Protein AF-A0A1T4YEJ8-F1 (afdb_monomer)

Nearest PDB structures (foldseek):
  1no1-assembly3_C  TM=8.858E-01  e=7.962E-02  Bacillus phage SPP1

pLDDT: mean 91.88, std 7.03, range [55.5, 98.19]

Solvent-accessible surface area (backbone atoms only — not comparable to full-atom values): 9879 Å² total; per-residue (Å²): 65,56,67,73,57,46,50,52,53,52,52,52,47,33,71,76,26,91,86,45,82,84,50,73,68,55,52,51,52,52,29,73,68,45,34,91,40,53,59,68,51,53,50,50,13,50,53,53,46,60,76,77,43,96,64,80,78,54,74,64,53,40,39,48,39,33,50,49,64,73,49,51,92,72,64,73,49,55,68,57,42,48,49,43,52,56,51,30,48,74,77,39,44,67,86,34,52,74,65,33,43,74,71,36,56,73,68,47,33,52,48,42,63,74,69,33,59,58,56,64,66,68,45,90,58,55,69,59,53,49,53,53,48,38,56,51,43,51,51,51,49,53,49,54,48,56,59,72,59,50,48,68,70,58,54,52,49,52,52,52,55,54,50,51,52,53,53,54,54,55,64,75,78,109

Radius of gyration: 22.11 Å; Cα contacts (8 Å, |Δi|>4): 131; chains: 1; bounding box: 48×53×59 Å

Mean predicted aligned error: 6.8 Å

Sequence (174 aa):
MVKSEVAKLLAVLAAAYSKFEVNDIKLQLWYEMLSDISYEAAQCAVKKYICERSFPPSIADIREAVADIYDGDNVKDAGAAWGEVVKCIRDYGMYRFDEALLNMSEKTAMVVKQISWSEICLCENLSVIRGQFMKMYEILEKRERGDKLMPQGVREQIKRVAMKRNDDEAKLIG

Organism: NCBI:txid1147123

Structure (mmCIF, N/CA/C/O backbone):
data_AF-A0A1T4YEJ8-F1
#
_entry.id   AF-A0A1T4YEJ8-F1
#
loop_
_atom_site.group_PDB
_atom_site.id
_atom_site.type_symbol
_atom_site.label_atom_id
_atom_site.label_alt_id
_atom_site.label_comp_id
_atom_site.label_asym_id
_atom_site.label_entity_id
_atom_site.label_seq_id
_atom_site.pdbx_PDB_ins_code
_atom_site.Cartn_x
_atom_site.Cartn_y
_atom_site.Cartn_z
_atom_site.occupancy
_atom_site.B_iso_or_equiv
_atom_site.auth_seq_id
_atom_site.auth_comp_id
_atom_site.auth_asym_id
_atom_site.auth_atom_id
_atom_site.pdbx_PDB_model_num
ATOM 1 N N . MET A 1 1 ? -17.840 -3.231 6.710 1.00 93.56 1 MET A N 1
ATOM 2 C CA . MET A 1 1 ? -18.300 -3.945 7.927 1.00 93.56 1 MET A CA 1
ATOM 3 C C . MET A 1 1 ? -19.063 -3.018 8.871 1.00 93.56 1 MET A C 1
ATOM 5 O O . MET A 1 1 ? -18.899 -1.805 8.782 1.00 93.56 1 MET A O 1
ATOM 9 N N . VAL A 1 2 ? -19.892 -3.565 9.767 1.00 96.38 2 VAL A N 1
ATOM 10 C CA . VAL A 1 2 ? -20.701 -2.800 10.742 1.00 96.3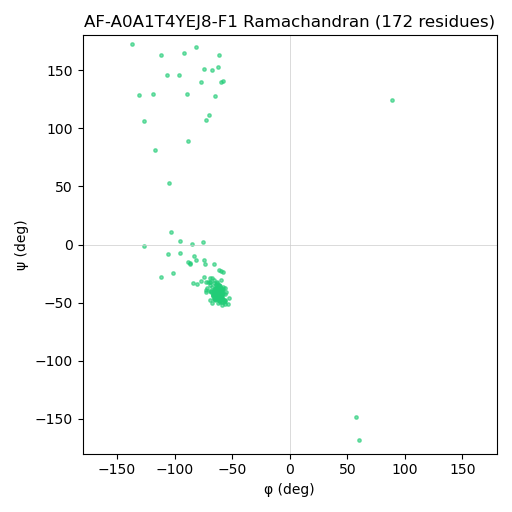8 2 VAL A CA 1
ATOM 11 C C . VAL A 1 2 ? -19.982 -2.595 12.084 1.00 96.38 2 VAL A C 1
ATOM 13 O O . VAL A 1 2 ? -19.017 -3.282 12.413 1.00 96.38 2 VAL A O 1
ATOM 16 N N . LYS A 1 3 ? -20.468 -1.666 12.916 1.00 96.56 3 LYS A N 1
ATOM 17 C CA . LYS A 1 3 ? -19.823 -1.306 14.195 1.00 96.56 3 LYS A CA 1
ATOM 18 C C . LYS A 1 3 ? -19.662 -2.486 15.167 1.00 96.56 3 LYS A C 1
ATOM 20 O O . LYS A 1 3 ? -18.644 -2.581 15.850 1.00 96.56 3 LYS A O 1
ATOM 25 N N . SER A 1 4 ? -20.625 -3.410 15.210 1.00 97.38 4 SER A N 1
ATOM 26 C CA . SER A 1 4 ? -20.542 -4.613 16.056 1.00 97.38 4 SER A CA 1
ATOM 27 C C . SER A 1 4 ? -19.443 -5.583 15.610 1.00 97.38 4 SER A C 1
ATOM 29 O O . SER A 1 4 ? -18.862 -6.278 16.439 1.00 97.38 4 SER A O 1
ATOM 31 N N . GLU A 1 5 ? -19.114 -5.616 14.320 1.00 98.12 5 GLU A N 1
ATOM 32 C CA . GLU A 1 5 ? -18.016 -6.418 13.777 1.00 98.12 5 GLU A CA 1
ATOM 33 C C . GLU A 1 5 ? -16.659 -5.823 14.153 1.00 98.12 5 GLU A C 1
ATOM 35 O O . GLU A 1 5 ? -15.768 -6.549 14.592 1.00 98.12 5 GLU A O 1
ATOM 40 N N . VAL A 1 6 ? -16.529 -4.496 14.102 1.00 97.69 6 VAL A N 1
ATOM 41 C CA . VAL A 1 6 ? -15.322 -3.787 14.557 1.00 97.69 6 VAL A CA 1
ATOM 42 C C . VAL A 1 6 ? -15.085 -3.997 16.051 1.00 97.69 6 VAL A C 1
ATOM 44 O O . VAL A 1 6 ? -13.952 -4.232 16.466 1.00 97.69 6 VAL A O 1
ATOM 47 N N . ALA A 1 7 ? -16.146 -4.003 16.863 1.00 97.75 7 ALA A N 1
ATOM 48 C CA . ALA A 1 7 ? -16.037 -4.319 18.285 1.00 97.75 7 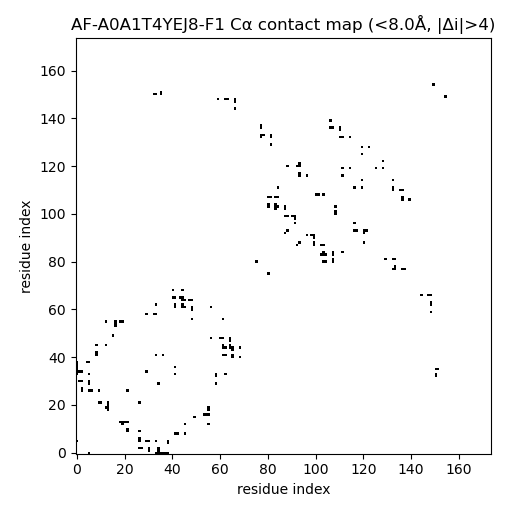ALA A CA 1
ATOM 49 C C . ALA A 1 7 ? -15.456 -5.725 18.524 1.00 97.75 7 ALA A C 1
ATOM 51 O O . ALA A 1 7 ? -14.606 -5.892 19.398 1.00 97.75 7 ALA A O 1
ATOM 52 N N . LYS A 1 8 ? -15.836 -6.723 17.708 1.00 98.12 8 LYS A N 1
ATOM 53 C CA . LYS A 1 8 ? -15.237 -8.069 17.768 1.00 98.12 8 LYS A CA 1
ATOM 54 C C . LYS A 1 8 ? -13.742 -8.037 17.445 1.00 98.12 8 LYS A C 1
ATOM 56 O O . LYS A 1 8 ? -12.971 -8.701 18.128 1.00 98.12 8 LYS A O 1
ATOM 61 N N . LEU A 1 9 ? -13.322 -7.270 16.434 1.00 98.19 9 LEU A N 1
ATOM 62 C CA . LEU A 1 9 ? -11.901 -7.137 16.078 1.00 98.19 9 LEU A CA 1
ATOM 63 C C . LEU A 1 9 ? -11.090 -6.505 17.215 1.00 98.19 9 LEU A C 1
ATOM 65 O O . LEU A 1 9 ? -10.043 -7.026 17.592 1.00 98.19 9 LEU A O 1
ATOM 69 N N . LEU A 1 10 ? -11.599 -5.420 17.804 1.00 97.88 10 LEU A N 1
ATOM 70 C CA . LEU A 1 10 ? -10.949 -4.747 18.929 1.00 97.88 10 LEU A CA 1
ATOM 71 C C . LEU A 1 10 ? -10.869 -5.638 20.172 1.00 97.88 10 LEU A C 1
ATOM 73 O O . LEU A 1 10 ? -9.857 -5.607 20.866 1.00 97.88 10 LEU A O 1
ATOM 77 N N . ALA A 1 11 ? -11.887 -6.464 20.427 1.00 97.62 11 ALA A N 1
ATOM 78 C CA . ALA A 1 11 ? -11.858 -7.439 21.514 1.00 97.62 11 ALA A CA 1
ATOM 79 C C . ALA A 1 11 ? -10.756 -8.495 21.315 1.00 97.62 11 ALA A C 1
ATOM 81 O O . ALA A 1 11 ? -10.046 -8.825 22.262 1.00 97.62 11 ALA A O 1
ATOM 82 N N . VAL A 1 12 ? -10.563 -8.984 20.084 1.00 97.69 12 VAL A N 1
ATOM 83 C CA . VAL A 1 12 ? -9.461 -9.906 19.752 1.00 97.69 12 VAL A CA 1
ATOM 84 C C . VAL A 1 12 ? -8.103 -9.240 19.986 1.00 97.69 12 VAL A C 1
ATOM 86 O O . VAL A 1 12 ? -7.221 -9.849 20.586 1.00 97.69 12 VAL A O 1
ATOM 89 N N . LEU A 1 13 ? -7.937 -7.980 19.573 1.00 97.81 13 LEU A N 1
ATOM 90 C CA . LEU A 1 13 ? -6.700 -7.227 19.798 1.00 97.81 13 LEU A CA 1
ATOM 91 C C . LEU A 1 13 ? -6.428 -6.977 21.287 1.00 97.81 13 LEU A C 1
ATOM 93 O O . LEU A 1 13 ? -5.295 -7.143 21.727 1.00 97.81 13 LEU A O 1
ATOM 97 N N . ALA A 1 14 ? -7.451 -6.640 22.072 1.00 97.06 14 ALA A N 1
ATOM 98 C CA . ALA A 1 14 ? -7.328 -6.471 23.521 1.00 97.06 14 ALA A CA 1
ATOM 99 C C . ALA A 1 14 ? -6.945 -7.781 24.232 1.00 97.06 14 ALA A C 1
ATOM 101 O O . ALA A 1 14 ? -6.192 -7.762 25.202 1.00 97.06 14 ALA A O 1
ATOM 102 N N . ALA A 1 15 ? -7.423 -8.924 23.729 1.00 97.00 15 ALA A N 1
ATOM 103 C CA . ALA A 1 15 ? -7.041 -10.237 24.242 1.00 97.00 15 ALA A CA 1
ATOM 104 C C . ALA A 1 15 ? -5.595 -10.618 23.874 1.00 97.00 15 ALA A C 1
ATOM 106 O O . ALA A 1 15 ? -4.899 -11.228 24.682 1.00 97.00 15 ALA A O 1
ATOM 107 N N . ALA A 1 16 ? -5.135 -10.259 22.671 1.00 97.19 16 ALA A N 1
ATOM 108 C CA . ALA A 1 16 ? -3.779 -10.551 22.205 1.00 97.19 16 ALA A CA 1
ATOM 109 C C . ALA A 1 16 ? -2.717 -9.617 22.813 1.00 97.19 16 ALA A C 1
ATOM 111 O O . ALA A 1 16 ? -1.578 -10.028 23.029 1.00 97.19 16 ALA A O 1
ATOM 112 N N . TYR A 1 17 ? -3.084 -8.368 23.109 1.00 96.81 17 TYR A N 1
ATOM 113 C CA . TYR A 1 17 ? -2.166 -7.335 23.574 1.00 96.81 17 TYR A CA 1
ATOM 114 C C . TYR A 1 17 ? -2.665 -6.702 24.874 1.00 96.81 17 TYR A C 1
ATOM 116 O O . TYR A 1 17 ? -3.546 -5.846 24.866 1.00 96.81 17 TYR A O 1
ATOM 124 N N . SER A 1 18 ? -2.026 -7.038 25.996 1.00 92.50 18 SER A N 1
ATOM 125 C CA . SER A 1 18 ? -2.450 -6.609 27.342 1.00 92.50 18 SER A CA 1
ATOM 126 C C . SER A 1 18 ? -2.537 -5.092 27.554 1.00 92.50 18 SER A C 1
ATOM 128 O O . SER A 1 18 ? -3.266 -4.637 28.428 1.00 92.50 18 SER A O 1
ATOM 130 N N . LYS A 1 19 ? -1.805 -4.299 26.763 1.00 91.81 19 LYS A N 1
ATOM 131 C CA . LYS A 1 19 ? -1.815 -2.824 26.812 1.00 91.81 19 LYS A CA 1
ATOM 132 C C . LYS A 1 19 ? -2.777 -2.184 25.801 1.00 91.81 19 LYS A C 1
ATOM 134 O O . LYS A 1 19 ? -2.795 -0.963 25.659 1.00 91.81 19 LYS A O 1
ATOM 139 N N . PHE A 1 20 ? -3.532 -2.979 25.045 1.00 94.44 20 PHE A N 1
ATOM 140 C CA . PHE A 1 20 ? -4.454 -2.472 24.037 1.00 94.44 20 PHE A CA 1
ATOM 141 C C . PHE A 1 20 ? -5.826 -2.190 24.654 1.00 94.44 20 PHE A C 1
ATOM 143 O O . PHE A 1 20 ? -6.717 -3.033 24.685 1.00 94.44 20 PHE A O 1
ATOM 150 N N . GLU A 1 21 ? -5.992 -0.968 25.151 1.00 93.75 21 GLU A N 1
ATOM 151 C CA . GLU A 1 21 ? -7.246 -0.525 25.764 1.00 93.75 21 GLU A CA 1
ATOM 152 C C . GLU A 1 21 ? -8.306 -0.193 24.711 1.00 93.75 21 GLU A C 1
ATOM 154 O O . GLU A 1 21 ? -8.004 0.437 23.697 1.00 93.75 21 GLU A O 1
ATOM 159 N N . VAL A 1 22 ? -9.563 -0.557 24.957 1.00 94.62 22 VAL A N 1
ATOM 160 C CA . VAL A 1 22 ? -10.686 -0.272 24.054 1.00 94.62 22 VAL A CA 1
ATOM 161 C C . VAL A 1 22 ? -11.701 0.602 24.779 1.00 94.62 22 VAL A C 1
ATOM 163 O O . VAL A 1 22 ? -12.121 0.289 25.887 1.00 94.62 22 VAL A O 1
ATOM 166 N N . ASN A 1 23 ? -12.096 1.701 24.141 1.00 95.50 23 ASN A N 1
ATOM 167 C CA . ASN A 1 23 ? -13.159 2.592 24.598 1.00 95.50 23 ASN A CA 1
ATOM 168 C C . ASN A 1 23 ? -14.047 2.996 23.411 1.00 95.50 23 ASN A C 1
ATOM 170 O O . ASN A 1 23 ? -13.721 2.701 22.256 1.00 95.50 23 ASN A O 1
ATOM 174 N N . ASP A 1 24 ? -15.153 3.688 23.684 1.00 95.88 24 ASP A N 1
ATOM 175 C CA . ASP A 1 24 ? -16.131 4.056 22.653 1.00 95.88 24 ASP A CA 1
ATOM 176 C C . ASP A 1 24 ? -15.548 4.958 21.561 1.00 95.88 24 ASP A C 1
ATOM 178 O O . ASP A 1 24 ? -15.893 4.810 20.388 1.00 95.88 24 ASP A O 1
ATOM 182 N N . ILE A 1 25 ? -14.620 5.850 21.924 1.00 96.56 25 ILE A N 1
ATOM 183 C CA . ILE A 1 25 ? -13.935 6.739 20.978 1.00 96.56 25 ILE A CA 1
ATOM 184 C C . ILE A 1 25 ? -13.055 5.918 20.029 1.00 96.56 25 ILE A C 1
ATOM 186 O O . ILE A 1 25 ? -13.115 6.100 18.815 1.00 96.56 25 ILE A O 1
ATOM 190 N N . LYS A 1 26 ? -12.271 4.972 20.559 1.00 97.00 26 LYS A N 1
ATOM 191 C CA . LYS A 1 26 ? -11.429 4.075 19.762 1.00 97.00 26 LYS A CA 1
ATOM 192 C C . LYS A 1 26 ? -12.283 3.179 18.870 1.00 97.00 26 LYS A C 1
ATOM 194 O O . LYS A 1 26 ? -11.954 3.024 17.700 1.00 97.00 26 LYS A O 1
ATOM 199 N N . LEU A 1 27 ? -13.391 2.642 19.382 1.00 97.62 27 LEU A N 1
ATOM 200 C CA . LEU A 1 27 ? -14.338 1.864 18.583 1.00 97.62 27 LEU A CA 1
ATOM 201 C C . LEU A 1 27 ? -14.904 2.685 17.423 1.00 97.62 27 LEU A C 1
ATOM 203 O O . LEU A 1 27 ? -14.936 2.202 16.293 1.00 97.62 27 LEU A O 1
ATOM 207 N N . GLN A 1 28 ? -15.331 3.918 17.691 1.00 96.88 28 GLN A N 1
ATOM 208 C CA . GLN A 1 28 ? -15.869 4.806 16.667 1.00 96.88 28 GLN A CA 1
ATOM 209 C C . GLN A 1 28 ? -14.817 5.145 15.604 1.00 96.88 28 GLN A C 1
ATOM 211 O O . GLN A 1 28 ? -15.092 4.997 14.417 1.00 96.88 28 GLN A O 1
ATOM 216 N N . LEU A 1 29 ? -13.598 5.496 16.022 1.00 95.94 29 LEU A N 1
ATOM 217 C CA . LEU A 1 29 ? -12.488 5.792 15.116 1.00 95.94 29 LEU A CA 1
ATOM 218 C C . LEU A 1 29 ? -12.137 4.590 14.227 1.00 95.94 29 LEU A C 1
ATOM 220 O O . LEU A 1 29 ? -12.007 4.721 13.014 1.00 95.94 29 LEU A O 1
ATOM 224 N N . TRP A 1 30 ? -11.992 3.403 14.816 1.00 97.25 30 TRP A N 1
ATOM 225 C CA . TRP A 1 30 ? -11.685 2.190 14.056 1.00 97.25 30 TRP A CA 1
ATOM 226 C C . TRP A 1 30 ? -12.815 1.817 13.097 1.00 97.25 30 TRP A C 1
ATOM 228 O O . TRP A 1 30 ? -12.548 1.338 11.998 1.00 97.25 30 TRP A O 1
ATOM 238 N N . TYR A 1 31 ? -14.067 2.067 13.482 1.00 96.50 31 TYR A N 1
ATOM 239 C CA . TYR A 1 31 ? -15.208 1.878 12.597 1.00 96.50 31 TYR A CA 1
ATOM 240 C C . TYR A 1 31 ? -15.167 2.831 11.404 1.00 96.50 31 TYR A C 1
ATOM 242 O O . TYR A 1 31 ? -15.278 2.380 10.267 1.00 96.50 31 TYR A O 1
ATOM 250 N N . GLU A 1 32 ? -14.931 4.120 11.629 1.00 94.19 32 GLU A N 1
ATOM 251 C CA . GLU A 1 32 ? -14.809 5.101 10.546 1.00 94.19 32 GLU A CA 1
ATOM 252 C C . GLU A 1 32 ? -13.696 4.738 9.556 1.00 94.19 32 GLU A C 1
ATOM 254 O O . GLU A 1 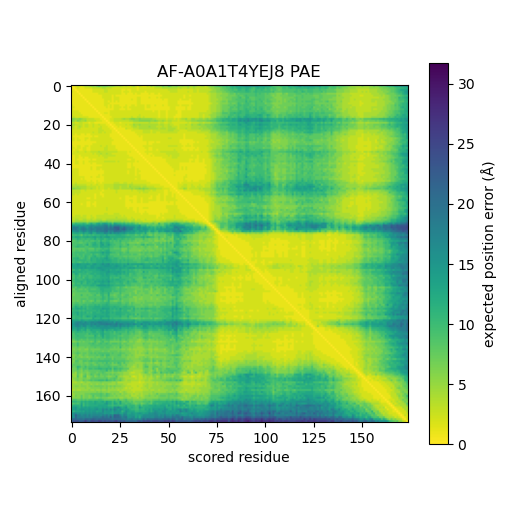32 ? -13.882 4.867 8.348 1.00 94.19 32 GLU A O 1
ATOM 259 N N . MET A 1 33 ? -12.573 4.214 10.052 1.00 95.44 33 MET A N 1
ATOM 260 C CA . MET A 1 33 ? -11.385 3.950 9.237 1.00 95.44 33 MET A CA 1
ATOM 261 C C . MET A 1 33 ? -11.339 2.576 8.555 1.00 95.44 33 MET A C 1
ATOM 263 O O . MET A 1 33 ? -10.491 2.372 7.684 1.00 95.44 33 MET A O 1
ATOM 267 N N . LEU A 1 34 ? -12.186 1.629 8.967 1.00 95.75 34 LEU A N 1
ATOM 268 C CA . LEU A 1 34 ? -12.183 0.255 8.447 1.00 95.75 34 LEU A CA 1
ATOM 269 C C . LEU A 1 34 ? -13.558 -0.207 7.937 1.00 95.75 34 LEU A C 1
ATOM 271 O O . LEU A 1 34 ? -13.693 -1.341 7.478 1.00 95.75 34 LEU A O 1
ATOM 275 N N . SER A 1 35 ? -14.600 0.626 8.030 1.00 93.75 35 SER A N 1
ATOM 276 C CA . SER A 1 35 ? -15.964 0.266 7.603 1.00 93.75 35 SER A CA 1
ATOM 277 C C . SER A 1 35 ? -16.077 -0.072 6.113 1.00 93.75 35 SER A C 1
ATOM 279 O O . SER A 1 35 ? -16.984 -0.818 5.739 1.00 93.75 35 SER A O 1
ATOM 281 N N . ASP A 1 36 ? -15.144 0.395 5.284 1.00 93.50 36 ASP A N 1
ATOM 282 C CA . ASP A 1 36 ? -15.020 0.082 3.858 1.00 93.50 36 ASP A CA 1
ATOM 283 C C . ASP A 1 36 ? -14.471 -1.329 3.577 1.00 93.50 36 ASP A C 1
ATOM 285 O O . ASP A 1 36 ? -14.582 -1.823 2.458 1.00 93.50 36 ASP A O 1
ATOM 289 N N . ILE A 1 37 ? -13.920 -2.006 4.587 1.00 94.62 37 ILE A N 1
ATOM 290 C CA . ILE A 1 37 ? -13.344 -3.349 4.474 1.00 94.62 37 ILE A CA 1
ATOM 291 C C . ILE A 1 37 ? -14.390 -4.399 4.892 1.00 94.62 37 ILE A C 1
ATOM 293 O O . ILE A 1 37 ? -15.235 -4.164 5.770 1.00 94.62 37 ILE A O 1
ATOM 297 N N . SER A 1 38 ? -14.365 -5.572 4.250 1.00 96.06 38 SER A N 1
ATOM 298 C CA . SER A 1 38 ? -15.186 -6.713 4.670 1.00 96.06 38 SER A CA 1
ATOM 299 C C . SER A 1 38 ? -14.719 -7.250 6.024 1.00 96.06 38 SER A C 1
ATOM 301 O O . SER A 1 38 ? -13.542 -7.157 6.384 1.00 96.06 38 SER A O 1
ATOM 303 N N . TYR A 1 39 ? -15.643 -7.815 6.800 1.00 97.44 39 TYR A N 1
ATOM 304 C CA . TYR A 1 39 ? -15.296 -8.344 8.116 1.00 97.44 39 TYR A CA 1
ATOM 305 C C . TYR A 1 39 ? -14.291 -9.496 8.010 1.00 97.44 39 TYR A C 1
ATOM 307 O O . TYR A 1 39 ? -13.359 -9.580 8.807 1.00 97.44 39 TYR A O 1
ATOM 315 N N . GLU A 1 40 ? -14.439 -10.345 6.995 1.00 96.94 40 GLU A N 1
ATOM 316 C CA . GLU A 1 40 ? -13.578 -11.494 6.731 1.00 96.94 40 GLU A CA 1
ATOM 317 C C . GLU A 1 40 ? -12.131 -11.057 6.486 1.00 96.94 40 GLU A C 1
ATOM 319 O O . GLU A 1 40 ? -11.214 -11.564 7.134 1.00 96.94 40 GLU A O 1
ATOM 324 N N . ALA A 1 41 ? -11.922 -10.071 5.608 1.00 95.81 41 ALA A N 1
ATOM 325 C CA . ALA A 1 41 ? -10.588 -9.565 5.298 1.00 95.81 41 ALA A CA 1
ATOM 326 C C . ALA A 1 41 ? -9.945 -8.892 6.518 1.00 95.81 41 ALA A C 1
ATOM 328 O O . ALA A 1 41 ? -8.793 -9.177 6.847 1.00 95.81 41 ALA A O 1
ATOM 329 N N . ALA A 1 42 ? -10.701 -8.056 7.237 1.00 97.44 42 ALA A N 1
ATOM 330 C CA . ALA A 1 42 ? -10.214 -7.393 8.443 1.00 97.44 42 ALA A CA 1
ATOM 331 C C . ALA A 1 42 ? -9.872 -8.398 9.560 1.00 97.44 42 ALA A C 1
ATOM 333 O O . ALA A 1 42 ? -8.864 -8.245 10.250 1.00 97.44 42 ALA A O 1
ATOM 334 N N . GLN A 1 43 ? -10.667 -9.460 9.721 1.00 98.00 43 GLN A N 1
ATOM 335 C CA . GLN A 1 43 ? -10.395 -10.515 10.694 1.00 98.00 43 GLN A CA 1
ATOM 336 C C . GLN A 1 43 ? -9.127 -11.303 10.339 1.00 98.00 43 GLN A C 1
ATOM 338 O O . GLN A 1 43 ? -8.311 -11.569 11.225 1.00 98.00 43 GLN A O 1
ATOM 343 N N . CYS A 1 44 ? -8.938 -11.664 9.068 1.00 97.50 44 CYS A N 1
ATOM 344 C CA . CYS A 1 44 ? -7.710 -12.312 8.608 1.00 97.50 44 CYS A CA 1
ATOM 345 C C . CYS A 1 44 ? -6.486 -11.415 8.825 1.00 97.50 44 CYS A C 1
ATOM 347 O O . CYS A 1 44 ? -5.477 -11.892 9.338 1.00 97.50 44 CYS A O 1
ATOM 349 N N . ALA A 1 45 ? -6.594 -10.119 8.527 1.00 97.12 45 ALA A N 1
ATOM 350 C CA . ALA A 1 45 ? -5.522 -9.150 8.737 1.00 97.12 45 ALA A CA 1
ATOM 351 C C . ALA A 1 45 ? -5.121 -9.022 10.212 1.00 97.12 45 ALA A C 1
ATOM 353 O O . ALA A 1 45 ? -3.936 -9.071 10.533 1.00 97.12 45 ALA A O 1
ATOM 354 N N . VAL A 1 46 ? -6.098 -8.940 11.123 1.00 98.06 46 VAL A N 1
ATOM 355 C CA . VAL A 1 46 ? -5.842 -8.930 12.573 1.00 98.06 46 VAL A CA 1
ATOM 356 C C . VAL A 1 46 ? -5.108 -10.198 13.013 1.00 98.06 46 VAL A C 1
ATOM 358 O O . VAL A 1 46 ? -4.119 -10.109 13.736 1.00 98.06 46 VAL A O 1
ATOM 361 N N . LYS A 1 47 ? -5.552 -11.379 12.562 1.00 97.62 47 LYS A N 1
ATOM 362 C CA . LYS A 1 47 ? -4.901 -12.655 12.905 1.00 97.62 47 LYS A CA 1
ATOM 363 C C . LYS A 1 47 ? -3.476 -12.735 12.357 1.00 97.62 47 LYS A C 1
ATOM 365 O O . LYS A 1 47 ? -2.574 -13.075 13.116 1.00 97.62 47 LYS A O 1
ATOM 370 N N . LYS A 1 48 ? -3.271 -12.378 11.083 1.00 96.44 48 LYS A N 1
ATOM 371 C CA . LYS A 1 48 ? -1.943 -12.300 10.453 1.00 96.44 48 LYS A CA 1
ATOM 372 C C . LYS A 1 48 ? -1.013 -11.410 11.279 1.00 96.44 48 LYS A C 1
ATOM 374 O O . LYS A 1 48 ? 0.063 -11.846 11.670 1.00 96.44 48 LYS A O 1
ATOM 379 N N . TYR A 1 49 ? -1.466 -10.202 11.613 1.00 97.62 49 TYR A N 1
ATOM 380 C CA . TYR A 1 49 ? -0.676 -9.240 12.375 1.00 97.62 49 TYR A CA 1
ATOM 381 C C . TYR A 1 49 ? -0.267 -9.785 13.755 1.00 97.62 49 TYR A C 1
ATOM 383 O O . TYR A 1 49 ? 0.897 -9.678 14.135 1.00 97.62 49 TYR A O 1
ATOM 391 N N . ILE A 1 50 ? -1.192 -10.431 14.477 1.00 97.69 50 ILE A N 1
ATOM 392 C CA . ILE A 1 50 ? -0.909 -11.056 15.781 1.00 97.69 50 ILE A CA 1
ATOM 393 C C . ILE A 1 50 ? 0.176 -12.135 15.676 1.00 97.69 50 ILE A C 1
ATOM 395 O O . ILE A 1 50 ? 1.006 -12.252 16.576 1.00 97.69 50 ILE A O 1
ATOM 399 N N . CYS A 1 51 ? 0.201 -12.910 14.590 1.00 96.44 51 CYS A N 1
ATOM 400 C CA . CYS A 1 51 ? 1.225 -13.934 14.377 1.00 96.44 51 CYS A CA 1
ATOM 401 C C . CYS A 1 51 ? 2.624 -13.353 14.117 1.00 96.44 51 CYS A C 1
ATOM 403 O O . CYS A 1 51 ? 3.617 -14.004 14.430 1.00 96.44 51 CYS A O 1
ATOM 405 N N . GLU A 1 52 ? 2.713 -12.155 13.543 1.00 93.75 52 GLU A N 1
ATOM 406 C CA . GLU A 1 52 ? 3.975 -11.570 13.073 1.00 93.75 52 GLU A CA 1
ATOM 407 C C . GLU A 1 52 ? 4.556 -10.521 14.030 1.00 93.75 52 GLU A C 1
ATOM 409 O O . GLU A 1 52 ? 5.759 -10.245 13.999 1.00 93.75 52 GLU A O 1
ATOM 414 N N . ARG A 1 53 ? 3.717 -9.886 14.8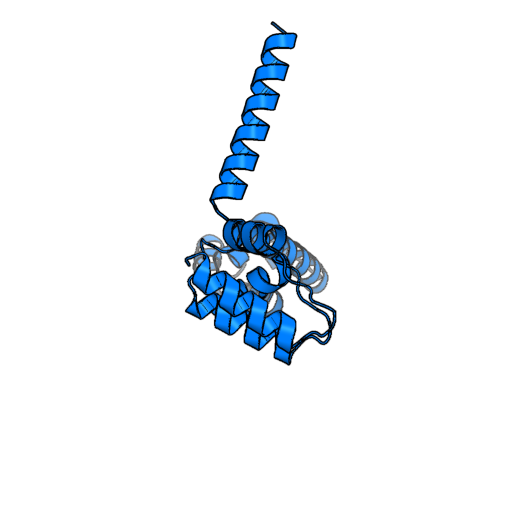58 1.00 94.50 53 ARG A N 1
ATOM 415 C CA . ARG A 1 53 ? 4.079 -8.675 15.604 1.00 94.50 53 ARG A CA 1
ATOM 416 C C . ARG A 1 53 ? 3.719 -8.774 17.082 1.00 94.50 53 ARG A C 1
ATOM 418 O O . ARG A 1 53 ? 2.569 -8.986 17.458 1.00 94.50 53 ARG A O 1
ATOM 425 N N . SER A 1 54 ? 4.699 -8.478 17.932 1.00 93.06 54 SER A N 1
ATOM 426 C CA . SER A 1 54 ? 4.541 -8.477 19.394 1.00 93.06 54 SER A CA 1
ATOM 427 C C . SER A 1 54 ? 3.953 -7.182 19.972 1.00 93.06 54 SER A C 1
ATOM 429 O O . SER A 1 54 ? 3.624 -7.140 21.156 1.00 93.06 54 SER A O 1
ATOM 431 N N . PHE A 1 55 ? 3.832 -6.117 19.171 1.00 95.44 55 PHE A N 1
ATOM 432 C CA . PHE A 1 55 ? 3.318 -4.813 19.607 1.00 95.44 55 PHE A CA 1
ATOM 433 C C . PHE A 1 55 ? 1.908 -4.558 19.065 1.00 95.44 55 PHE A C 1
ATOM 435 O O . PHE A 1 55 ? 1.639 -4.960 17.934 1.00 95.44 55 PHE A O 1
ATOM 442 N N . PRO A 1 56 ? 1.030 -3.860 19.815 1.00 95.62 56 PRO A N 1
ATOM 443 C CA . PRO A 1 56 ? -0.331 -3.601 19.362 1.00 95.62 56 PRO A CA 1
ATOM 444 C C . PRO A 1 56 ? -0.363 -2.817 18.038 1.00 95.62 56 PRO A C 1
ATOM 446 O O . PRO A 1 56 ? 0.424 -1.880 17.885 1.00 95.62 56 PRO A O 1
ATOM 449 N N . PRO A 1 57 ? -1.272 -3.155 17.105 1.00 96.56 57 PRO A N 1
ATOM 450 C CA . PRO A 1 57 ? -1.346 -2.501 15.804 1.00 96.56 57 PRO A CA 1
ATOM 451 C C . PRO A 1 57 ? -1.946 -1.098 15.881 1.00 96.56 57 PRO A C 1
ATOM 453 O O . PRO A 1 57 ? -2.846 -0.809 16.679 1.00 96.56 57 PRO A O 1
ATOM 456 N N . SER A 1 58 ? -1.518 -0.255 14.951 1.00 96.56 58 SER A N 1
ATOM 457 C CA . SER A 1 58 ? -2.267 0.906 14.486 1.00 96.56 58 SER A CA 1
ATOM 458 C C . SER A 1 58 ? -3.319 0.508 13.438 1.00 96.56 58 SER A C 1
ATOM 460 O O . SER A 1 58 ? -3.338 -0.604 12.913 1.00 96.56 58 SER A O 1
ATOM 462 N N . ILE A 1 59 ? -4.199 1.449 13.085 1.00 96.12 59 ILE A N 1
ATOM 463 C CA . ILE A 1 59 ? -5.163 1.267 11.986 1.00 96.12 59 ILE A CA 1
ATOM 464 C C . ILE A 1 59 ? -4.432 1.065 10.648 1.00 96.12 59 ILE A C 1
ATOM 466 O O . ILE A 1 59 ? -4.879 0.271 9.821 1.00 96.12 59 ILE A O 1
ATOM 470 N N . ALA A 1 60 ? -3.307 1.761 10.444 1.00 94.31 60 ALA A N 1
ATOM 471 C CA . ALA A 1 60 ? -2.507 1.645 9.228 1.00 94.31 60 ALA A CA 1
ATOM 472 C C . ALA A 1 60 ? -1.938 0.231 9.069 1.00 94.31 60 ALA A C 1
ATOM 474 O O . ALA A 1 60 ? -2.033 -0.328 7.981 1.00 94.31 60 ALA A O 1
ATOM 475 N N . ASP A 1 61 ? -1.462 -0.372 10.161 1.00 95.69 61 ASP A N 1
ATOM 476 C CA . ASP A 1 61 ? -0.924 -1.736 10.146 1.00 95.69 61 ASP A CA 1
ATOM 477 C C . ASP A 1 61 ? -1.980 -2.769 9.730 1.00 95.69 61 ASP A C 1
ATOM 479 O O . ASP A 1 61 ? -1.712 -3.670 8.938 1.00 95.69 61 ASP A O 1
ATOM 483 N N . ILE A 1 62 ? -3.215 -2.627 10.226 1.00 96.75 62 ILE A N 1
ATOM 484 C CA . ILE A 1 62 ? -4.309 -3.527 9.839 1.00 96.75 62 ILE A CA 1
ATOM 485 C C . ILE A 1 62 ? -4.671 -3.341 8.370 1.00 96.75 62 ILE A C 1
ATOM 487 O O . ILE A 1 62 ? -4.863 -4.325 7.659 1.00 96.75 62 ILE A O 1
ATOM 491 N N . ARG A 1 63 ? -4.739 -2.097 7.888 1.00 94.88 63 ARG A N 1
ATOM 492 C CA . ARG A 1 63 ? -4.993 -1.830 6.469 1.00 94.88 63 ARG A CA 1
ATOM 493 C C . ARG A 1 63 ? -3.881 -2.385 5.584 1.00 94.88 63 ARG A C 1
ATOM 495 O O . ARG A 1 63 ? -4.183 -2.921 4.522 1.00 94.88 63 ARG A O 1
ATOM 502 N N . GLU A 1 64 ? -2.631 -2.289 6.023 1.00 92.44 64 GLU A N 1
ATOM 503 C CA . GLU A 1 64 ? -1.487 -2.871 5.328 1.00 92.44 64 GLU A CA 1
ATOM 504 C C . GLU A 1 64 ? -1.609 -4.392 5.227 1.00 92.44 64 GLU A C 1
ATOM 506 O O . GLU A 1 64 ? -1.532 -4.944 4.131 1.00 92.44 64 GLU A O 1
ATOM 511 N N . ALA A 1 65 ? -1.925 -5.059 6.337 1.00 93.88 65 ALA A N 1
ATOM 512 C CA . ALA A 1 65 ? -2.160 -6.496 6.339 1.00 93.88 65 ALA A CA 1
ATOM 513 C C . ALA A 1 65 ? -3.344 -6.903 5.438 1.00 93.88 65 ALA A C 1
ATOM 515 O O . ALA A 1 65 ? -3.280 -7.945 4.790 1.00 93.88 65 ALA A O 1
ATOM 516 N N . VAL A 1 66 ? -4.402 -6.086 5.346 1.00 93.88 66 VAL A N 1
ATOM 517 C CA . VAL A 1 66 ? -5.508 -6.302 4.391 1.00 93.88 66 VAL A CA 1
ATOM 518 C C . VAL A 1 66 ? -5.027 -6.186 2.944 1.00 93.88 66 VAL A C 1
ATOM 520 O O . VAL A 1 66 ? -5.376 -7.035 2.125 1.00 93.88 66 VAL A O 1
ATOM 523 N N . ALA A 1 67 ? -4.231 -5.165 2.617 1.00 90.12 67 ALA A N 1
ATOM 524 C CA . ALA A 1 67 ? -3.694 -4.997 1.269 1.00 90.12 67 ALA A CA 1
ATOM 525 C C . ALA A 1 67 ? -2.810 -6.182 0.863 1.00 90.12 67 ALA A C 1
ATOM 527 O O . ALA A 1 67 ? -2.978 -6.703 -0.235 1.00 90.12 67 ALA A O 1
ATOM 528 N N . ASP A 1 68 ? -1.958 -6.671 1.767 1.00 88.44 68 ASP A N 1
ATOM 529 C CA . ASP A 1 68 ? -1.153 -7.871 1.520 1.00 88.44 68 ASP A CA 1
ATOM 530 C C . ASP A 1 68 ? -2.011 -9.109 1.248 1.00 88.44 68 ASP A C 1
ATOM 532 O O . ASP A 1 68 ? -1.667 -9.925 0.401 1.00 88.44 68 ASP A O 1
ATOM 536 N N . ILE A 1 69 ? -3.127 -9.271 1.966 1.00 89.56 69 ILE A N 1
ATOM 537 C CA . ILE A 1 69 ? -4.039 -10.404 1.759 1.00 89.56 69 ILE A CA 1
ATOM 538 C C . ILE A 1 69 ? -4.688 -10.336 0.373 1.00 89.56 69 ILE A C 1
ATOM 540 O O . ILE A 1 69 ? -4.838 -11.368 -0.277 1.00 89.56 69 ILE A O 1
ATOM 544 N N . TYR A 1 70 ? -5.082 -9.144 -0.079 1.00 86.94 70 TYR A N 1
ATOM 545 C CA . TYR A 1 70 ? -5.689 -8.968 -1.399 1.00 86.94 70 TYR A CA 1
ATOM 546 C C . TYR A 1 70 ? -4.689 -9.098 -2.540 1.00 86.94 70 TYR A C 1
ATOM 548 O O . TYR A 1 70 ? -5.025 -9.673 -3.575 1.00 86.94 70 TYR A O 1
ATOM 556 N N . ASP A 1 71 ? -3.481 -8.569 -2.363 1.00 82.62 71 ASP A N 1
ATOM 557 C CA . ASP A 1 71 ? -2.448 -8.654 -3.385 1.00 82.62 71 ASP A CA 1
ATOM 558 C C . ASP A 1 71 ? -1.842 -10.082 -3.450 1.00 82.62 71 ASP A C 1
ATOM 560 O O . ASP A 1 71 ? -1.451 -10.541 -4.527 1.00 82.62 71 ASP A O 1
ATOM 564 N N . GLY A 1 72 ? -1.840 -10.827 -2.336 1.00 77.12 72 GLY A N 1
ATOM 565 C CA . GLY A 1 72 ? -1.331 -12.200 -2.244 1.00 77.12 72 GLY A CA 1
ATOM 566 C C . GLY A 1 72 ? 0.141 -12.316 -2.660 1.00 77.12 72 GLY A C 1
ATOM 567 O O . GLY A 1 72 ? 0.910 -11.365 -2.538 1.00 77.12 72 GLY A O 1
ATOM 568 N N . ASP A 1 73 ? 0.524 -13.463 -3.229 1.00 65.50 73 ASP A N 1
ATOM 569 C CA . ASP A 1 73 ? 1.860 -13.666 -3.822 1.00 65.50 73 ASP A CA 1
ATOM 570 C C . ASP A 1 73 ? 2.023 -12.970 -5.191 1.00 65.50 73 ASP A C 1
ATOM 572 O O . ASP A 1 73 ? 3.059 -13.092 -5.845 1.00 65.50 73 ASP A O 1
ATOM 576 N N . ASN A 1 74 ? 1.002 -12.247 -5.666 1.00 62.88 74 ASN A N 1
ATOM 577 C CA . ASN A 1 74 ? 0.999 -11.651 -7.004 1.00 62.88 74 ASN A CA 1
ATOM 578 C C . ASN A 1 74 ? 1.695 -10.281 -7.065 1.00 62.88 74 ASN A C 1
ATOM 580 O O . ASN A 1 74 ? 1.761 -9.680 -8.144 1.00 62.88 74 ASN A O 1
ATOM 584 N N . VAL A 1 75 ? 2.230 -9.771 -5.949 1.00 68.06 75 VAL A N 1
ATOM 585 C CA . VAL A 1 75 ? 3.054 -8.555 -5.961 1.00 68.06 75 VAL A CA 1
ATOM 586 C C . VAL A 1 75 ? 4.404 -8.885 -6.581 1.00 68.06 75 VAL A C 1
ATOM 588 O O . VAL A 1 75 ? 5.257 -9.523 -5.969 1.00 68.06 75 VAL A O 1
ATOM 591 N N . LYS A 1 76 ? 4.621 -8.420 -7.812 1.00 76.31 76 LYS A N 1
ATOM 592 C CA . LYS A 1 76 ? 5.956 -8.433 -8.408 1.00 76.31 76 LYS A CA 1
ATOM 593 C C . LYS A 1 76 ? 6.830 -7.418 -7.692 1.00 76.31 76 LYS A C 1
ATOM 595 O O . LYS A 1 76 ? 6.633 -6.211 -7.861 1.00 76.31 76 LYS A O 1
ATOM 600 N N . ASP A 1 77 ? 7.811 -7.926 -6.954 1.00 86.50 77 ASP A N 1
ATOM 601 C CA . ASP A 1 77 ? 8.887 -7.100 -6.431 1.00 86.50 77 ASP A CA 1
ATOM 602 C C . ASP A 1 77 ? 9.688 -6.448 -7.574 1.00 86.50 77 ASP A C 1
ATOM 604 O O . ASP A 1 77 ? 9.621 -6.840 -8.748 1.00 86.50 77 ASP A O 1
ATOM 608 N N . ALA A 1 78 ? 10.460 -5.419 -7.228 1.00 92.06 78 ALA A N 1
ATOM 609 C CA . ALA A 1 78 ? 11.247 -4.672 -8.200 1.00 92.06 78 ALA A CA 1
ATOM 610 C C . ALA A 1 78 ? 12.261 -5.572 -8.949 1.00 92.06 78 ALA A C 1
ATOM 612 O O . ALA A 1 78 ? 12.550 -5.355 -10.129 1.00 92.06 78 ALA A O 1
ATOM 613 N N . GLY A 1 79 ? 12.758 -6.628 -8.295 1.00 92.31 79 GLY A N 1
ATOM 614 C CA . GLY A 1 79 ? 13.641 -7.639 -8.874 1.00 92.31 79 GLY A CA 1
ATOM 615 C C . GLY A 1 79 ? 12.985 -8.419 -10.011 1.00 92.31 79 GLY A C 1
ATOM 616 O O . GLY A 1 79 ? 13.553 -8.514 -11.102 1.00 92.31 79 GLY A O 1
ATOM 617 N N . ALA A 1 80 ? 11.783 -8.936 -9.774 1.00 92.06 80 ALA A N 1
ATOM 618 C CA . ALA A 1 80 ? 10.970 -9.631 -10.761 1.00 92.06 80 ALA A CA 1
ATOM 619 C C . ALA A 1 80 ? 10.592 -8.702 -11.923 1.00 92.06 80 ALA A C 1
ATOM 621 O O . ALA A 1 80 ? 10.712 -9.098 -13.084 1.00 92.06 80 ALA A O 1
ATOM 622 N N . ALA A 1 81 ? 10.222 -7.451 -11.628 1.00 95.38 81 ALA A N 1
ATOM 623 C CA . ALA A 1 81 ? 9.927 -6.435 -12.637 1.00 95.38 81 ALA A CA 1
ATOM 624 C C . ALA A 1 81 ? 11.142 -6.142 -13.535 1.00 95.38 81 ALA A C 1
ATOM 626 O O . ALA A 1 81 ? 11.024 -6.104 -14.758 1.00 95.38 81 ALA A O 1
ATOM 627 N N . TRP A 1 82 ? 12.342 -6.032 -12.961 1.00 96.56 82 TRP A N 1
ATOM 628 C CA . TRP A 1 82 ? 13.576 -5.904 -13.741 1.00 96.56 82 TRP A CA 1
ATOM 629 C C . TRP A 1 82 ? 13.858 -7.133 -14.615 1.00 96.56 82 TRP A C 1
ATOM 631 O O . TRP A 1 82 ? 14.378 -7.004 -15.722 1.00 96.56 82 TRP A O 1
ATOM 641 N N . GLY A 1 83 ? 13.482 -8.328 -14.156 1.00 95.25 83 GLY A N 1
ATOM 642 C CA . GLY A 1 83 ? 13.531 -9.544 -14.968 1.00 95.25 83 GLY A CA 1
ATOM 643 C C . GLY A 1 83 ? 12.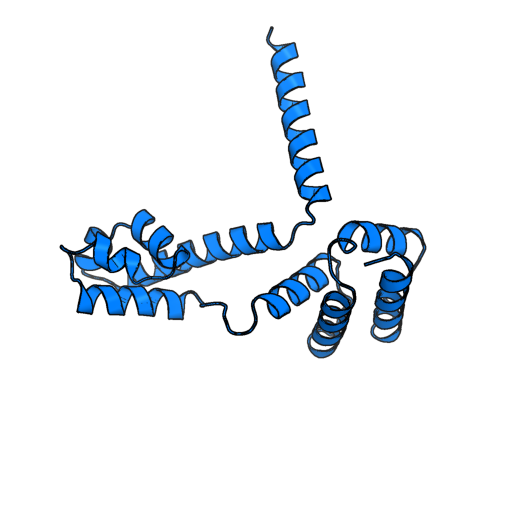729 -9.425 -16.270 1.00 95.25 83 GLY A C 1
ATOM 644 O O . GLY A 1 83 ? 13.195 -9.884 -17.314 1.00 95.25 83 GLY A O 1
ATOM 645 N N . GLU A 1 84 ? 11.572 -8.754 -16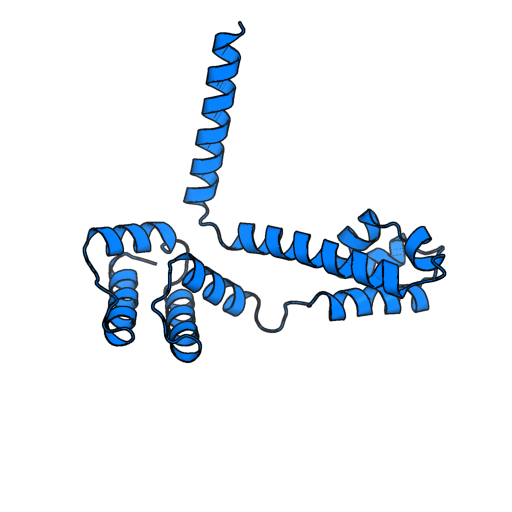.246 1.00 96.19 84 GLU A N 1
ATOM 646 C CA . GLU A 1 84 ? 10.785 -8.456 -17.455 1.00 96.19 84 GLU A CA 1
ATOM 647 C C . GLU A 1 84 ? 11.540 -7.528 -18.405 1.00 96.19 84 GLU A C 1
ATOM 649 O O . GLU A 1 84 ? 11.563 -7.776 -19.611 1.00 96.19 84 GLU A O 1
ATOM 654 N N . VAL A 1 85 ? 12.198 -6.496 -17.863 1.00 96.75 85 VAL A N 1
ATOM 655 C CA . VAL A 1 85 ? 13.026 -5.559 -18.637 1.00 96.75 85 VAL A CA 1
ATOM 656 C C . VAL A 1 85 ? 14.132 -6.320 -19.359 1.00 96.75 85 VAL A C 1
ATOM 658 O O . VAL A 1 85 ? 14.236 -6.238 -20.581 1.00 96.75 85 VAL A O 1
ATOM 661 N N . VAL A 1 86 ? 14.903 -7.135 -18.634 1.00 96.25 86 VAL A N 1
ATOM 662 C CA . VAL A 1 86 ? 15.994 -7.946 -19.203 1.00 96.25 86 VAL A CA 1
ATOM 663 C C . VAL A 1 86 ? 15.480 -8.910 -20.270 1.00 96.25 86 VAL A C 1
ATOM 665 O O . VAL A 1 86 ? 16.082 -9.025 -21.340 1.00 96.25 86 VAL A O 1
ATOM 668 N N . LYS A 1 87 ? 14.351 -9.583 -20.012 1.00 96.38 87 LYS A N 1
ATOM 669 C CA . LYS A 1 87 ? 13.710 -10.461 -20.995 1.00 96.38 87 LYS A CA 1
ATOM 670 C C . LYS A 1 87 ? 13.357 -9.687 -22.265 1.00 96.38 87 LYS A C 1
ATOM 672 O O . LYS A 1 87 ? 13.675 -10.139 -23.360 1.00 96.38 87 LYS A O 1
ATOM 677 N N . CYS A 1 88 ? 12.757 -8.508 -22.130 1.00 97.06 88 CYS A N 1
ATOM 678 C CA . CYS A 1 88 ? 12.367 -7.717 -23.286 1.00 97.06 88 CYS A CA 1
ATOM 679 C C . CYS A 1 88 ? 13.568 -7.150 -24.051 1.00 97.06 88 CYS A C 1
ATOM 681 O O . CYS A 1 88 ? 13.504 -7.068 -25.271 1.00 97.06 88 CYS A O 1
ATOM 683 N N . ILE A 1 89 ? 14.680 -6.815 -23.385 1.00 95.25 89 ILE A N 1
ATOM 684 C CA . ILE A 1 89 ? 15.907 -6.384 -24.077 1.00 95.25 89 ILE A CA 1
ATOM 685 C C . ILE A 1 89 ? 16.377 -7.503 -25.009 1.00 95.25 89 ILE A C 1
ATOM 687 O O . ILE A 1 89 ? 16.685 -7.249 -26.172 1.00 95.25 89 ILE A O 1
ATOM 691 N N . ARG A 1 90 ? 16.384 -8.748 -24.519 1.00 94.94 90 ARG A N 1
ATOM 692 C CA . ARG A 1 90 ? 16.783 -9.923 -25.302 1.00 94.94 90 ARG A CA 1
ATOM 693 C C . ARG A 1 90 ? 15.829 -10.202 -26.464 1.00 94.94 90 ARG A C 1
ATOM 695 O O . ARG A 1 90 ? 16.285 -10.520 -27.557 1.00 94.94 90 ARG A O 1
ATOM 702 N N . ASP A 1 91 ? 14.526 -10.115 -26.218 1.00 96.00 91 ASP A N 1
ATOM 703 C CA . ASP A 1 91 ? 13.514 -10.562 -27.176 1.00 96.00 91 ASP A CA 1
ATOM 704 C C . ASP A 1 91 ? 13.203 -9.475 -28.235 1.00 96.00 91 ASP A C 1
ATOM 706 O O . ASP A 1 91 ? 12.939 -9.797 -29.399 1.00 96.00 91 ASP A O 1
ATOM 710 N N . TYR A 1 92 ? 13.262 -8.191 -27.857 1.00 95.81 92 TYR A N 1
ATOM 711 C CA . TYR A 1 92 ? 12.841 -7.038 -28.672 1.00 95.81 92 TYR A CA 1
ATOM 712 C C . TYR A 1 92 ? 13.988 -6.135 -29.133 1.00 95.81 92 TYR A C 1
ATOM 714 O O . TYR A 1 92 ? 13.903 -5.531 -30.205 1.00 95.81 92 TYR A O 1
ATOM 722 N N . GLY A 1 93 ? 15.082 -6.073 -28.373 1.00 92.25 93 GLY A N 1
ATOM 723 C CA . GLY A 1 93 ? 16.185 -5.157 -28.644 1.00 92.25 93 GLY A CA 1
ATOM 724 C C . GLY A 1 93 ? 15.762 -3.683 -28.625 1.00 92.25 93 GLY A C 1
ATOM 725 O O . GLY A 1 93 ? 14.664 -3.315 -28.205 1.00 92.25 93 GLY A O 1
ATOM 726 N N . MET A 1 94 ? 16.652 -2.813 -29.101 1.00 92.06 94 MET A N 1
ATOM 727 C CA . MET A 1 94 ? 16.475 -1.360 -28.998 1.00 92.06 94 MET A CA 1
ATOM 728 C C . MET A 1 94 ? 15.342 -0.810 -29.883 1.00 92.06 94 MET A C 1
ATOM 730 O O . MET A 1 94 ? 14.641 0.113 -29.477 1.00 92.06 94 MET A O 1
ATOM 734 N N . TYR A 1 95 ? 15.126 -1.388 -31.067 1.00 92.06 95 TYR A N 1
ATOM 735 C CA . TYR A 1 95 ? 14.241 -0.802 -32.081 1.00 92.06 95 TYR A CA 1
ATOM 736 C C . TYR A 1 95 ? 12.759 -1.174 -31.938 1.00 92.06 95 TYR A C 1
ATOM 738 O O . TYR A 1 95 ? 11.918 -0.515 -32.541 1.00 92.06 95 TYR A O 1
ATOM 746 N N . ARG A 1 96 ? 12.415 -2.205 -31.153 1.00 93.31 96 ARG A N 1
ATOM 747 C CA . ARG A 1 96 ? 11.024 -2.673 -30.986 1.00 93.31 96 ARG A CA 1
ATOM 748 C C . ARG A 1 96 ? 10.441 -2.260 -29.631 1.00 93.31 96 ARG A C 1
ATOM 750 O O . ARG A 1 96 ? 9.956 -3.089 -28.865 1.00 93.31 96 ARG A O 1
ATOM 757 N N . PHE A 1 97 ? 10.524 -0.965 -29.326 1.00 92.88 97 PHE A N 1
ATOM 758 C CA . PHE A 1 97 ? 10.105 -0.394 -28.040 1.00 92.88 97 PHE A CA 1
ATOM 759 C C . PHE A 1 97 ? 8.631 -0.651 -27.707 1.00 92.88 97 PHE A C 1
ATOM 761 O O . PHE A 1 97 ? 8.326 -1.117 -26.611 1.00 92.88 97 PHE A O 1
ATOM 768 N N . ASP A 1 98 ? 7.721 -0.382 -28.644 1.00 94.56 98 ASP A N 1
ATOM 769 C CA . ASP A 1 98 ? 6.282 -0.518 -28.388 1.00 94.56 98 ASP A CA 1
ATOM 770 C C . ASP A 1 98 ? 5.901 -1.970 -28.072 1.00 94.56 98 ASP A C 1
ATOM 772 O O . ASP A 1 98 ? 5.154 -2.236 -27.130 1.00 94.56 98 ASP A O 1
ATOM 776 N N . GLU A 1 99 ? 6.487 -2.926 -28.798 1.00 95.81 99 GLU A N 1
ATOM 777 C CA . GLU A 1 99 ? 6.306 -4.353 -28.531 1.00 95.81 99 GLU A CA 1
ATOM 778 C C . GLU A 1 99 ? 6.880 -4.759 -27.165 1.00 95.81 99 GLU A C 1
ATOM 780 O O . GLU A 1 99 ? 6.241 -5.518 -26.433 1.00 95.81 99 GLU A O 1
ATOM 785 N N . ALA A 1 100 ? 8.056 -4.235 -26.796 1.00 95.31 100 ALA A N 1
ATOM 786 C CA . ALA A 1 100 ? 8.670 -4.497 -25.497 1.00 95.31 100 ALA A CA 1
ATOM 787 C C . ALA A 1 100 ? 7.758 -4.045 -24.348 1.00 95.31 100 ALA A C 1
ATOM 789 O O . ALA A 1 100 ? 7.526 -4.806 -23.412 1.00 95.31 100 ALA A O 1
ATOM 790 N N . LEU A 1 101 ? 7.186 -2.841 -24.437 1.00 94.19 101 LEU A N 1
ATOM 791 C CA . LEU A 1 101 ? 6.303 -2.304 -23.400 1.00 94.19 101 LEU A CA 1
ATOM 792 C C . LEU A 1 101 ? 5.008 -3.100 -23.234 1.00 94.19 101 LEU A C 1
ATOM 794 O O . LEU A 1 101 ? 4.555 -3.282 -22.107 1.00 94.19 101 LEU A O 1
ATOM 798 N N . LEU A 1 102 ? 4.423 -3.587 -24.332 1.00 95.44 102 LEU A N 1
ATOM 799 C CA . LEU A 1 102 ? 3.211 -4.416 -24.292 1.00 95.44 102 LEU A CA 1
ATOM 800 C C . LEU A 1 102 ? 3.439 -5.778 -23.619 1.00 95.44 102 LEU A C 1
ATOM 802 O O . LEU A 1 102 ? 2.479 -6.437 -23.228 1.00 95.44 102 LEU A O 1
ATOM 806 N N . ASN A 1 10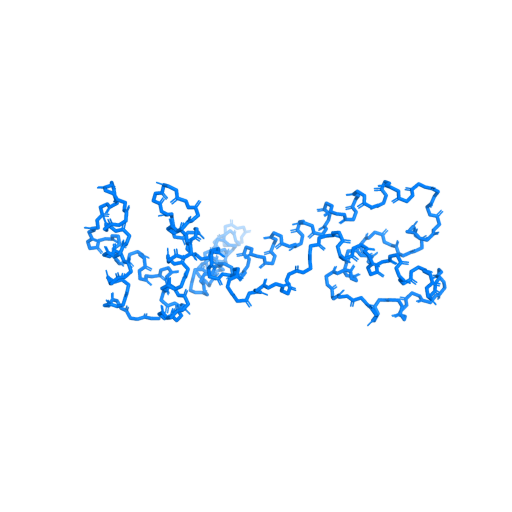3 ? 4.698 -6.199 -23.478 1.00 95.31 103 ASN A N 1
ATOM 807 C CA . ASN A 1 103 ? 5.090 -7.476 -22.883 1.00 95.31 103 ASN A CA 1
ATOM 808 C C . ASN A 1 103 ? 5.625 -7.351 -21.446 1.00 95.31 103 ASN A C 1
ATOM 810 O O . ASN A 1 103 ? 6.159 -8.319 -20.897 1.00 95.31 103 ASN A O 1
ATOM 814 N N . MET A 1 104 ? 5.467 -6.181 -20.827 1.00 94.38 104 MET A N 1
ATOM 815 C CA . MET A 1 104 ? 5.799 -5.923 -19.42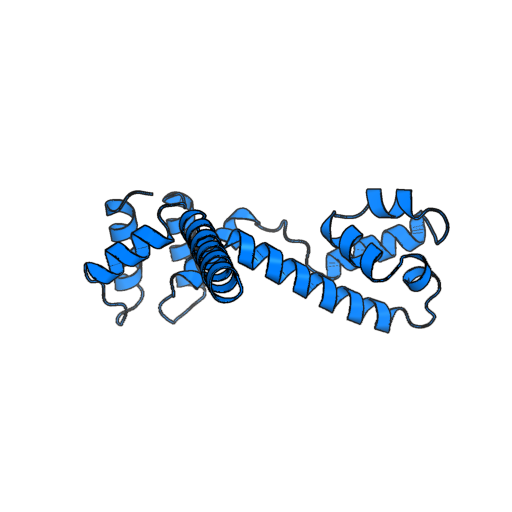7 1.00 94.38 104 MET A CA 1
ATOM 816 C C . MET A 1 104 ? 4.534 -5.672 -18.606 1.00 94.38 104 MET A C 1
ATOM 818 O O . MET A 1 104 ? 3.473 -5.362 -19.147 1.00 94.38 104 ME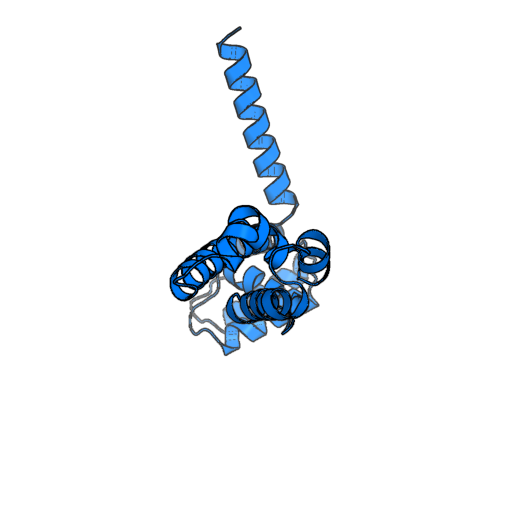T A O 1
ATOM 822 N N . SER A 1 105 ? 4.642 -5.758 -17.278 1.00 93.19 105 SER A N 1
ATOM 823 C CA . SER A 1 105 ? 3.586 -5.228 -16.415 1.00 93.19 105 SER A CA 1
ATOM 824 C C . SER A 1 105 ? 3.431 -3.714 -16.613 1.00 93.19 105 SER A C 1
ATOM 826 O O . SER A 1 105 ? 4.399 -3.023 -16.941 1.00 93.19 105 SER A O 1
ATOM 828 N N . GLU A 1 106 ? 2.230 -3.180 -16.375 1.00 92.38 106 GLU A N 1
ATOM 829 C CA . GLU A 1 106 ? 1.945 -1.745 -16.533 1.00 92.38 106 GLU A CA 1
ATOM 830 C C . GLU A 1 106 ? 2.948 -0.874 -15.761 1.00 92.38 106 GLU A C 1
ATOM 832 O O . GLU A 1 106 ? 3.536 0.052 -16.321 1.00 92.38 106 GLU A O 1
ATOM 837 N N . LYS A 1 107 ? 3.233 -1.234 -14.504 1.00 92.75 107 LYS A N 1
ATOM 838 C CA . LYS A 1 107 ? 4.182 -0.512 -13.648 1.00 92.75 107 LYS A CA 1
ATOM 839 C C . LYS A 1 107 ? 5.616 -0.596 -14.166 1.00 92.75 107 LYS A C 1
ATOM 841 O O . LYS A 1 107 ? 6.304 0.422 -14.220 1.00 92.75 107 LYS A O 1
ATOM 846 N N . THR A 1 108 ? 6.060 -1.779 -14.602 1.00 96.00 108 THR A N 1
ATOM 847 C CA . THR A 1 108 ? 7.373 -1.951 -15.246 1.00 96.00 108 THR A CA 1
ATOM 848 C C . THR A 1 108 ? 7.486 -1.038 -16.470 1.00 96.00 108 THR A C 1
ATOM 850 O O . THR A 1 108 ? 8.447 -0.278 -16.585 1.00 96.00 108 THR A O 1
ATOM 853 N N . ALA A 1 109 ? 6.480 -1.056 -17.351 1.00 96.00 109 ALA A N 1
ATOM 854 C CA . ALA A 1 109 ? 6.438 -0.239 -18.559 1.00 96.00 109 ALA A CA 1
ATOM 855 C C . ALA A 1 109 ? 6.451 1.267 -18.243 1.00 96.00 109 ALA A C 1
ATOM 857 O O . ALA A 1 109 ? 7.120 2.034 -18.936 1.00 96.00 109 ALA A O 1
ATOM 858 N N . MET A 1 110 ? 5.761 1.704 -17.184 1.00 95.38 110 MET A N 1
ATOM 859 C CA . MET A 1 110 ? 5.798 3.094 -16.716 1.00 95.38 110 MET A CA 1
ATOM 860 C C . MET A 1 110 ? 7.207 3.525 -16.298 1.00 95.38 110 MET A C 1
ATOM 862 O O . MET A 1 110 ? 7.661 4.584 -16.730 1.00 95.38 110 MET A O 1
ATOM 866 N N . VAL A 1 111 ? 7.918 2.717 -15.503 1.00 96.75 111 VAL A N 1
ATOM 867 C CA . VAL A 1 111 ? 9.291 3.044 -15.075 1.00 96.75 111 VAL A CA 1
ATOM 868 C C . VAL A 1 111 ? 10.251 3.034 -16.265 1.00 96.75 111 VAL A C 1
ATOM 870 O O . VAL A 1 111 ? 11.039 3.964 -16.421 1.00 96.75 111 VAL A O 1
ATOM 873 N N . VAL A 1 112 ? 10.150 2.038 -17.154 1.00 96.62 112 VAL A N 1
ATOM 874 C CA . VAL A 1 112 ? 10.957 1.968 -18.385 1.00 96.62 112 VAL A CA 1
ATOM 875 C C . VAL A 1 112 ? 10.756 3.210 -19.256 1.00 96.62 112 VAL A C 1
ATOM 877 O O . VAL A 1 112 ? 11.731 3.765 -19.753 1.00 96.62 112 VAL A O 1
ATOM 880 N N . LYS A 1 113 ? 9.515 3.692 -19.405 1.00 95.56 113 LYS A N 1
ATOM 881 C CA . LYS A 1 113 ? 9.217 4.943 -20.123 1.00 95.56 113 LYS A CA 1
ATOM 882 C C . LYS A 1 113 ? 9.859 6.166 -19.469 1.00 95.56 113 LYS A C 1
ATOM 884 O O . LYS A 1 113 ? 10.310 7.048 -20.187 1.00 95.56 113 LYS A O 1
ATOM 889 N N . GLN A 1 114 ? 9.889 6.229 -18.137 1.00 94.88 114 GLN A N 1
ATOM 890 C CA . GLN A 1 114 ? 10.490 7.352 -17.410 1.00 94.88 114 GLN A CA 1
ATOM 891 C C . GLN A 1 114 ? 12.020 7.372 -17.502 1.00 94.88 114 GLN A C 1
ATOM 893 O O . GLN A 1 114 ? 12.595 8.455 -17.493 1.00 94.88 114 GLN A O 1
ATOM 898 N N . ILE A 1 115 ? 12.665 6.204 -17.591 1.00 94.62 115 ILE A N 1
ATOM 899 C CA . ILE A 1 115 ? 14.118 6.102 -17.797 1.00 94.62 115 ILE A CA 1
ATOM 900 C C . ILE A 1 115 ? 14.488 6.292 -19.273 1.00 94.62 115 ILE A C 1
ATOM 902 O O . ILE A 1 115 ? 15.510 6.892 -19.548 1.00 94.62 115 ILE A O 1
ATOM 906 N N . SER A 1 116 ? 13.647 5.840 -20.206 1.00 94.12 116 SER A N 1
ATOM 907 C CA . SER A 1 116 ? 13.915 5.661 -21.643 1.00 94.12 116 SER A CA 1
ATOM 908 C C . SER A 1 116 ? 14.489 4.289 -22.004 1.00 94.12 116 SER A C 1
ATOM 910 O O . SER A 1 116 ? 15.542 3.858 -21.535 1.00 94.12 116 SER A O 1
ATOM 912 N N . TRP A 1 117 ? 13.807 3.603 -22.925 1.00 94.94 117 TRP A N 1
ATOM 913 C CA . TRP A 1 117 ? 14.219 2.290 -23.430 1.00 94.94 117 TRP A CA 1
ATOM 914 C C . TRP A 1 117 ? 15.539 2.318 -24.189 1.00 94.94 117 TRP A C 1
ATOM 916 O O . TRP A 1 117 ? 16.343 1.395 -24.058 1.00 94.94 117 TRP A O 1
ATOM 926 N N . SER A 1 118 ? 15.783 3.379 -24.961 1.00 91.81 118 SER A N 1
ATOM 927 C CA . SER A 1 118 ? 17.038 3.525 -25.694 1.00 91.81 118 SER A CA 1
ATOM 928 C C . SER A 1 118 ? 18.215 3.683 -24.736 1.00 91.81 118 SER A C 1
ATOM 930 O O . SER A 1 118 ? 19.253 3.067 -24.957 1.00 91.81 118 SER A O 1
ATOM 932 N N . GLU A 1 119 ? 18.040 4.446 -23.652 1.00 92.94 119 GLU A N 1
ATOM 933 C CA . GLU A 1 119 ? 19.062 4.600 -22.611 1.00 92.94 119 GLU A CA 1
ATOM 934 C C . GLU A 1 119 ? 19.346 3.266 -21.925 1.00 92.94 119 GLU A C 1
ATOM 936 O O . GLU A 1 119 ? 20.505 2.879 -21.802 1.00 92.94 119 GLU A O 1
ATOM 941 N N . ILE A 1 120 ? 18.302 2.512 -21.570 1.00 94.25 120 ILE A N 1
ATOM 942 C CA . ILE A 1 120 ? 18.440 1.175 -20.978 1.00 94.25 120 ILE A CA 1
ATOM 943 C C . ILE A 1 120 ? 19.213 0.229 -21.911 1.00 94.25 120 ILE A C 1
ATOM 945 O O . ILE A 1 120 ? 20.105 -0.483 -21.453 1.00 94.25 120 ILE A O 1
ATOM 949 N N . CYS A 1 121 ? 18.889 0.216 -23.208 1.00 93.06 121 CYS A N 1
ATOM 950 C CA . CYS A 1 121 ? 19.505 -0.697 -24.174 1.00 93.06 121 CYS A CA 1
ATOM 951 C C . CYS A 1 121 ? 20.953 -0.336 -24.532 1.00 93.06 121 CYS A C 1
ATOM 953 O O . CYS A 1 121 ? 21.734 -1.231 -24.846 1.00 93.06 121 CYS A O 1
ATOM 955 N N . LEU A 1 122 ? 21.298 0.955 -24.541 1.00 91.81 122 LEU A N 1
ATOM 956 C CA . LEU A 1 122 ? 22.622 1.449 -24.941 1.00 91.81 122 LEU A CA 1
ATOM 957 C C . LEU A 1 122 ? 23.573 1.657 -23.757 1.00 91.81 122 LEU A C 1
ATOM 959 O O . LEU A 1 122 ? 24.746 1.961 -23.965 1.00 91.81 122 LEU A O 1
ATOM 963 N N . CYS A 1 123 ? 23.086 1.524 -22.523 1.00 90.31 123 CYS A N 1
ATOM 964 C CA . CYS A 1 123 ? 23.899 1.757 -21.340 1.00 90.31 123 CYS A CA 1
ATOM 965 C C . CYS A 1 123 ? 25.042 0.740 -21.225 1.00 90.31 123 CYS A C 1
ATOM 967 O O . CYS A 1 123 ? 24.821 -0.470 -21.190 1.00 90.31 123 CYS A O 1
ATOM 969 N N . GLU A 1 124 ? 26.264 1.241 -21.056 1.00 88.19 124 GLU A N 1
ATOM 970 C CA . GLU A 1 124 ? 27.445 0.407 -20.811 1.00 88.19 124 GLU A CA 1
ATOM 971 C C . GLU A 1 124 ? 27.413 -0.259 -19.427 1.00 88.19 124 GLU A C 1
ATOM 973 O O . GLU A 1 124 ? 27.899 -1.377 -19.253 1.00 88.19 124 GLU A O 1
ATOM 978 N N . ASN A 1 125 ? 26.823 0.412 -18.429 1.00 89.88 125 ASN A N 1
ATOM 979 C CA . ASN A 1 125 ? 26.740 -0.084 -17.058 1.00 89.88 125 ASN A CA 1
ATOM 980 C C . ASN A 1 125 ? 25.292 -0.303 -16.618 1.00 89.88 125 ASN A C 1
ATOM 982 O O . ASN A 1 125 ? 24.693 0.485 -15.879 1.00 89.88 125 ASN A O 1
ATOM 986 N N . LEU A 1 126 ? 24.757 -1.451 -17.022 1.00 89.38 126 LEU A N 1
ATOM 987 C CA . LEU A 1 126 ? 23.389 -1.851 -16.723 1.00 89.38 126 LEU A CA 1
ATOM 988 C C . LEU A 1 126 ? 23.095 -1.957 -15.211 1.00 89.38 126 LEU A C 1
ATOM 990 O O . LEU A 1 126 ? 21.946 -1.820 -14.797 1.00 89.38 126 LEU A O 1
ATOM 994 N N . SER A 1 127 ? 24.111 -2.145 -14.360 1.00 90.44 127 SER A N 1
ATOM 995 C CA . SER A 1 127 ? 23.935 -2.187 -12.899 1.00 90.44 127 SER A CA 1
ATOM 996 C C . SER A 1 127 ? 23.484 -0.842 -12.322 1.00 90.44 127 SER A C 1
ATOM 998 O O . SER A 1 127 ? 22.704 -0.821 -11.369 1.00 90.44 127 SER A O 1
ATOM 1000 N N . VAL A 1 128 ? 23.925 0.279 -12.908 1.00 92.88 128 VAL A N 1
ATOM 1001 C CA . VAL A 1 128 ? 23.491 1.625 -12.495 1.00 92.88 128 VAL A CA 1
ATOM 1002 C C . VAL A 1 128 ? 22.024 1.839 -12.858 1.00 92.88 128 VAL A C 1
ATOM 1004 O O . VAL A 1 128 ? 21.231 2.223 -11.996 1.00 92.88 128 VAL A O 1
ATOM 1007 N N . ILE A 1 129 ? 21.647 1.510 -14.097 1.00 95.25 129 ILE A N 1
ATOM 1008 C CA . ILE A 1 129 ? 20.258 1.590 -14.571 1.00 95.25 129 ILE A CA 1
ATOM 1009 C C . ILE A 1 129 ? 19.351 0.686 -13.741 1.00 95.25 129 ILE A C 1
ATOM 1011 O O . ILE A 1 129 ? 18.281 1.117 -13.322 1.00 95.25 129 ILE A O 1
ATOM 1015 N N . ARG A 1 130 ? 19.796 -0.535 -13.422 1.00 95.56 130 ARG A N 1
ATOM 1016 C CA . ARG A 1 130 ? 19.065 -1.440 -12.532 1.00 95.56 130 ARG A CA 1
ATOM 1017 C C . ARG A 1 130 ? 18.789 -0.775 -11.184 1.00 95.56 130 ARG A C 1
ATOM 1019 O O . ARG A 1 130 ? 17.653 -0.799 -10.730 1.00 95.56 130 ARG A O 1
ATOM 1026 N N . GLY A 1 131 ? 19.793 -0.159 -10.556 1.00 95.44 131 GLY A N 1
ATOM 1027 C CA . GLY A 1 131 ? 19.619 0.542 -9.279 1.00 95.44 131 GLY A CA 1
ATOM 1028 C C . GLY A 1 131 ? 18.625 1.708 -9.355 1.00 95.44 131 GLY A C 1
ATOM 1029 O O . GLY A 1 131 ? 17.778 1.857 -8.473 1.00 95.44 131 GLY A O 1
ATOM 1030 N N . GLN A 1 132 ? 18.685 2.506 -10.425 1.00 95.00 132 GLN A N 1
ATOM 1031 C CA . GLN A 1 132 ? 17.734 3.597 -10.672 1.00 95.00 132 GLN A CA 1
ATOM 1032 C C . GLN A 1 132 ? 16.311 3.071 -10.896 1.00 95.00 132 GLN A C 1
ATOM 1034 O O . GLN A 1 132 ? 15.373 3.575 -10.279 1.00 95.00 132 GLN A O 1
ATOM 1039 N N . PHE A 1 133 ? 16.166 2.016 -11.701 1.00 97.06 133 PHE A N 1
ATOM 1040 C CA . PHE A 1 133 ? 14.899 1.334 -11.937 1.00 97.06 133 PHE A CA 1
ATOM 1041 C C . PHE A 1 133 ? 14.275 0.843 -10.632 1.00 97.06 133 PHE A C 1
ATOM 1043 O O . PHE A 1 133 ? 13.123 1.178 -10.367 1.00 97.06 133 PHE A O 1
ATOM 1050 N N . MET A 1 134 ? 15.030 0.123 -9.788 1.00 95.81 134 MET A N 1
ATOM 1051 C CA . MET A 1 134 ? 14.505 -0.381 -8.510 1.00 95.81 134 MET A CA 1
ATOM 1052 C C . MET A 1 134 ? 13.961 0.755 -7.649 1.00 95.81 134 MET A C 1
ATOM 1054 O O . MET A 1 134 ? 12.828 0.697 -7.182 1.00 95.81 134 MET A O 1
ATOM 1058 N N . LYS A 1 135 ? 14.733 1.839 -7.517 1.00 95.25 135 LYS A N 1
ATOM 1059 C CA . LYS A 1 135 ? 14.331 3.005 -6.728 1.00 95.25 135 LYS A CA 1
ATOM 1060 C C . LYS A 1 135 ? 13.048 3.650 -7.257 1.00 95.25 135 LYS A C 1
ATOM 1062 O O . LYS A 1 135 ? 12.180 4.020 -6.472 1.00 95.25 135 LYS A O 1
ATOM 1067 N N . MET A 1 136 ? 12.924 3.814 -8.573 1.00 95.25 136 MET A N 1
ATOM 1068 C CA . MET A 1 136 ? 11.730 4.404 -9.189 1.00 95.25 136 MET A CA 1
ATOM 1069 C C . MET A 1 136 ? 10.512 3.486 -9.059 1.00 95.25 136 MET A C 1
ATOM 1071 O O . MET A 1 136 ? 9.424 3.961 -8.734 1.00 95.25 136 MET A O 1
ATOM 1075 N N . TYR A 1 137 ? 10.702 2.178 -9.237 1.00 95.19 137 TYR A N 1
ATOM 1076 C CA . TYR A 1 137 ? 9.654 1.178 -9.061 1.00 95.19 137 TYR A CA 1
ATOM 1077 C C . TYR A 1 137 ? 9.120 1.171 -7.623 1.00 95.19 137 TYR A C 1
ATOM 1079 O O . TYR A 1 137 ? 7.912 1.262 -7.425 1.00 95.19 137 TYR A O 1
ATOM 1087 N N . GLU A 1 138 ? 10.003 1.176 -6.620 1.00 91.75 138 GLU A N 1
ATOM 1088 C CA . GLU A 1 138 ? 9.627 1.256 -5.201 1.00 91.75 138 GLU A CA 1
ATOM 1089 C C . GLU A 1 138 ? 8.862 2.546 -4.861 1.00 91.75 138 GLU A C 1
ATOM 1091 O O . GLU A 1 138 ? 7.961 2.536 -4.023 1.00 91.75 138 GLU A O 1
ATOM 1096 N N . ILE A 1 139 ? 9.195 3.678 -5.495 1.00 91.81 139 ILE A N 1
ATOM 1097 C CA . ILE A 1 139 ? 8.457 4.939 -5.308 1.00 91.81 139 ILE A CA 1
ATOM 1098 C C . ILE A 1 139 ? 7.028 4.812 -5.845 1.00 91.81 139 ILE A C 1
ATOM 1100 O O . ILE A 1 139 ? 6.084 5.221 -5.164 1.00 91.81 139 ILE A O 1
ATOM 1104 N N . LEU A 1 140 ? 6.856 4.255 -7.049 1.00 90.19 140 LEU A N 1
ATOM 1105 C CA . LEU A 1 140 ? 5.528 4.037 -7.628 1.00 90.19 140 LEU A CA 1
ATOM 1106 C C . LEU A 1 140 ? 4.724 3.029 -6.808 1.00 90.19 140 LEU A C 1
ATOM 1108 O O . LEU A 1 140 ? 3.563 3.284 -6.503 1.00 90.19 140 LEU A O 1
ATOM 1112 N N . GLU A 1 141 ? 5.353 1.939 -6.378 1.00 87.56 141 GLU A N 1
ATOM 1113 C CA . GLU A 1 141 ? 4.732 0.936 -5.519 1.00 87.56 141 GLU A CA 1
ATOM 1114 C C . GLU A 1 141 ? 4.262 1.536 -4.191 1.00 87.56 141 GLU A C 1
ATOM 1116 O O . GLU A 1 141 ? 3.109 1.344 -3.808 1.00 87.56 141 GLU A O 1
ATOM 1121 N N . LYS A 1 142 ? 5.098 2.337 -3.520 1.00 85.94 142 LYS A N 1
ATOM 1122 C CA . LYS A 1 142 ? 4.701 3.045 -2.293 1.00 85.94 142 LYS A CA 1
ATOM 1123 C C . LYS A 1 142 ? 3.523 3.981 -2.528 1.00 85.94 142 LYS A C 1
ATOM 1125 O O . LYS A 1 142 ? 2.651 4.082 -1.667 1.00 85.94 142 LYS A O 1
ATOM 1130 N N . ARG A 1 143 ? 3.479 4.658 -3.679 1.00 84.44 143 ARG A N 1
ATOM 1131 C CA . ARG A 1 143 ? 2.378 5.559 -4.034 1.00 84.44 143 ARG A CA 1
ATOM 1132 C C . ARG A 1 143 ? 1.076 4.795 -4.252 1.00 84.44 143 ARG A C 1
ATOM 1134 O O . ARG A 1 143 ? 0.076 5.131 -3.628 1.00 84.44 143 ARG A O 1
ATOM 1141 N N . GLU A 1 144 ? 1.105 3.748 -5.071 1.00 83.44 144 GLU A N 1
ATOM 1142 C CA . GLU A 1 144 ? -0.050 2.880 -5.326 1.00 83.44 144 GLU A CA 1
ATOM 1143 C C . GLU A 1 144 ? -0.558 2.228 -4.041 1.00 83.44 144 GLU A C 1
ATOM 1145 O O . GLU A 1 144 ? -1.762 2.199 -3.789 1.00 83.44 144 GLU A O 1
ATOM 1150 N N . ARG A 1 145 ? 0.356 1.736 -3.200 1.00 81.62 145 ARG A N 1
ATOM 1151 C CA . ARG A 1 145 ? 0.023 1.125 -1.914 1.00 81.62 145 ARG A CA 1
ATOM 1152 C C . ARG A 1 145 ? -0.595 2.157 -0.976 1.00 81.62 145 ARG A C 1
ATOM 1154 O O . ARG A 1 145 ? -1.671 1.908 -0.448 1.00 81.62 145 ARG A O 1
ATOM 1161 N N . GLY A 1 146 ? -0.006 3.345 -0.847 1.00 80.94 146 GLY A N 1
ATOM 1162 C CA . GLY A 1 146 ? -0.597 4.451 -0.085 1.00 80.94 146 GLY A CA 1
ATOM 1163 C C . GLY A 1 146 ? -2.009 4.807 -0.562 1.00 80.94 146 GLY A C 1
ATOM 1164 O O . GLY A 1 146 ? -2.912 4.992 0.253 1.00 80.94 146 GLY A O 1
ATOM 1165 N N . ASP A 1 147 ? -2.232 4.810 -1.875 1.00 78.19 147 ASP A N 1
ATOM 1166 C CA . ASP A 1 147 ? -3.545 5.049 -2.464 1.00 78.19 147 ASP A CA 1
ATOM 1167 C C . ASP A 1 147 ? -4.548 3.913 -2.204 1.00 78.19 147 ASP A C 1
ATOM 1169 O O . ASP A 1 147 ? -5.715 4.184 -1.915 1.00 78.19 147 ASP A O 1
ATOM 1173 N N . LYS A 1 148 ? -4.138 2.645 -2.262 1.00 79.62 148 LYS A N 1
ATOM 1174 C CA . LYS A 1 148 ? -5.006 1.508 -1.904 1.00 79.62 148 LYS A CA 1
ATOM 1175 C C . LYS A 1 148 ? -5.365 1.501 -0.413 1.00 79.62 148 LYS A C 1
ATOM 1177 O O . LYS A 1 148 ? -6.434 1.030 -0.025 1.00 79.62 148 LYS A O 1
ATOM 1182 N N . LEU A 1 149 ? -4.467 2.004 0.434 1.00 85.06 149 LEU A N 1
ATOM 1183 C CA . LEU A 1 149 ? -4.605 1.947 1.886 1.00 85.06 149 LEU A CA 1
ATOM 1184 C C . LEU A 1 149 ? -5.509 3.033 2.477 1.00 85.06 149 LEU A C 1
ATOM 1186 O O . LEU A 1 149 ? -5.892 2.916 3.638 1.00 85.06 149 LEU A O 1
ATOM 1190 N N . MET A 1 150 ? -5.876 4.071 1.726 1.00 86.38 150 MET A N 1
ATOM 1191 C CA . MET A 1 150 ? -6.752 5.123 2.244 1.00 86.38 150 MET A CA 1
ATOM 1192 C C . MET A 1 150 ? -8.238 4.804 2.028 1.00 86.38 150 MET A C 1
ATOM 1194 O O . MET A 1 150 ? -8.640 4.568 0.886 1.00 86.38 150 MET A O 1
ATOM 1198 N N . PRO A 1 151 ? -9.087 4.892 3.074 1.00 87.62 151 PRO A N 1
ATOM 1199 C CA . PRO A 1 151 ? -10.533 4.811 2.906 1.00 87.62 151 PRO A CA 1
ATOM 1200 C C . PRO A 1 151 ? -11.047 5.895 1.955 1.00 87.62 151 PRO A C 1
ATOM 1202 O O . PRO A 1 151 ? -10.617 7.054 2.015 1.00 87.62 151 PRO A O 1
ATOM 1205 N N . GLN A 1 152 ? -12.017 5.546 1.107 1.00 83.06 152 GLN A N 1
ATOM 1206 C CA . GLN A 1 152 ? -12.572 6.475 0.117 1.00 83.06 152 GLN A CA 1
ATOM 1207 C C . GLN A 1 152 ? -13.112 7.762 0.764 1.00 83.06 152 GLN A C 1
ATOM 1209 O O . GLN A 1 152 ? -12.828 8.857 0.278 1.00 83.06 152 GLN A O 1
ATOM 1214 N N . GLY A 1 153 ? -13.813 7.644 1.897 1.00 84.88 153 GLY A N 1
ATOM 1215 C CA . GLY A 1 153 ? -14.345 8.798 2.624 1.00 84.88 153 GLY A CA 1
ATOM 1216 C C . GLY A 1 153 ? -13.256 9.785 3.058 1.00 84.88 153 GLY A C 1
ATOM 1217 O O . GLY A 1 153 ? -13.422 10.994 2.896 1.00 84.88 153 GLY A O 1
ATOM 1218 N N . VAL A 1 154 ? -12.105 9.282 3.517 1.00 87.12 154 VAL A N 1
ATOM 1219 C CA . VAL A 1 154 ? -10.950 10.112 3.903 1.00 87.12 154 VAL A CA 1
ATOM 1220 C C . VAL A 1 154 ? -10.358 10.808 2.678 1.00 87.12 154 VAL A C 1
ATOM 1222 O O . VAL A 1 154 ? -10.114 12.014 2.704 1.00 87.12 154 VAL A O 1
ATOM 1225 N N . ARG A 1 155 ? -10.192 10.091 1.560 1.00 85.50 155 ARG A N 1
ATOM 1226 C CA . ARG A 1 155 ? -9.701 10.678 0.303 1.00 85.50 155 ARG A CA 1
ATOM 1227 C C . ARG A 1 155 ? -10.605 11.812 -0.192 1.00 85.50 155 ARG A C 1
ATOM 1229 O O . ARG A 1 155 ? -10.113 12.849 -0.635 1.00 85.50 155 ARG A O 1
ATOM 1236 N N . GLU A 1 156 ? -11.919 11.635 -0.128 1.00 87.00 156 GLU A N 1
ATOM 1237 C CA . GLU A 1 156 ? -12.891 12.661 -0.518 1.00 87.00 156 GLU A CA 1
ATOM 1238 C C . GLU A 1 156 ? -12.889 13.866 0.424 1.00 87.00 156 GLU A C 1
ATOM 1240 O O . GLU A 1 156 ? -13.061 15.000 -0.025 1.00 87.00 156 GLU A O 1
ATOM 1245 N N . GLN A 1 157 ? -12.688 13.646 1.723 1.00 88.31 157 GLN A N 1
ATOM 1246 C CA . GLN A 1 157 ? -12.520 14.727 2.693 1.00 88.31 157 GLN A CA 1
ATOM 1247 C C . GLN A 1 157 ? -11.250 15.536 2.401 1.00 88.31 157 GLN A C 1
ATOM 1249 O O . GLN A 1 157 ? -11.330 16.760 2.332 1.00 88.31 157 GLN A O 1
ATOM 1254 N N . ILE A 1 158 ? -10.115 14.879 2.129 1.00 89.00 158 ILE A N 1
ATOM 1255 C CA . ILE A 1 158 ? -8.861 15.550 1.743 1.00 89.00 158 ILE A CA 1
ATOM 1256 C C . ILE A 1 158 ? -9.074 16.423 0.500 1.00 89.00 158 ILE A C 1
ATOM 1258 O O . ILE A 1 158 ? -8.697 17.595 0.499 1.00 89.00 158 ILE A O 1
ATOM 1262 N N . LYS A 1 159 ? -9.728 15.886 -0.541 1.00 89.50 159 LYS A N 1
ATOM 1263 C CA . LYS A 1 159 ? -10.042 16.649 -1.762 1.00 89.50 159 LYS A CA 1
ATOM 1264 C C . LYS A 1 159 ? -10.909 17.874 -1.468 1.00 89.50 159 LYS A C 1
ATOM 1266 O O . LYS A 1 159 ? -10.601 18.958 -1.953 1.00 89.50 159 LYS A O 1
ATOM 1271 N N . ARG A 1 160 ? -11.957 17.720 -0.650 1.00 92.12 160 ARG A N 1
ATOM 1272 C CA . ARG A 1 160 ? -12.841 18.827 -0.248 1.00 92.12 160 ARG A CA 1
ATOM 1273 C C . ARG A 1 160 ? -12.092 19.922 0.511 1.00 92.12 160 ARG A C 1
ATOM 1275 O O . ARG A 1 160 ? -12.296 21.098 0.228 1.00 92.12 160 ARG A O 1
ATOM 1282 N N . VAL A 1 161 ? -11.214 19.544 1.439 1.00 92.69 161 VAL A N 1
ATOM 1283 C CA . VAL A 1 161 ? -10.391 20.496 2.201 1.00 92.69 161 VAL A CA 1
ATOM 1284 C C . VAL A 1 161 ? -9.432 21.254 1.279 1.00 92.69 161 VAL A C 1
ATOM 1286 O O . VAL A 1 161 ? -9.325 22.474 1.389 1.00 92.69 161 VAL A O 1
ATOM 1289 N N . ALA A 1 162 ? -8.783 20.562 0.337 1.00 89.50 162 ALA A N 1
ATOM 1290 C CA . ALA A 1 162 ? -7.877 21.187 -0.626 1.00 89.50 162 ALA A CA 1
ATOM 1291 C C . ALA A 1 162 ? -8.596 22.168 -1.568 1.00 89.50 162 ALA A C 1
ATOM 1293 O O . ALA A 1 162 ? -8.108 23.273 -1.783 1.00 89.50 162 ALA A O 1
ATOM 1294 N N . MET A 1 163 ? -9.773 21.796 -2.089 1.00 89.50 163 MET A N 1
ATOM 1295 C CA . MET A 1 163 ? -10.583 22.677 -2.942 1.00 89.50 163 MET A CA 1
ATOM 1296 C C . MET A 1 163 ? -11.005 23.945 -2.202 1.00 89.50 163 MET A C 1
ATOM 1298 O O . MET A 1 163 ? -10.788 25.042 -2.703 1.00 89.50 163 MET A O 1
ATOM 1302 N N . LYS A 1 164 ? -11.519 23.801 -0.973 1.00 89.94 164 LYS A N 1
ATOM 1303 C CA . LYS A 1 164 ? -11.956 24.945 -0.167 1.00 89.94 164 LYS A CA 1
ATOM 1304 C C . LYS A 1 164 ? -10.823 25.943 0.085 1.00 89.94 164 LYS A C 1
ATOM 1306 O O . LYS A 1 164 ? -11.040 27.143 -0.015 1.00 89.94 164 LYS A O 1
ATOM 1311 N N . ARG A 1 165 ? -9.609 25.453 0.365 1.00 89.50 165 ARG A N 1
ATOM 1312 C CA . ARG A 1 165 ? -8.432 26.313 0.538 1.00 89.50 165 ARG A CA 1
ATOM 1313 C C . ARG A 1 165 ? -8.137 27.140 -0.717 1.00 89.50 165 ARG A C 1
ATOM 1315 O O . ARG A 1 165 ? -7.884 28.332 -0.596 1.00 89.50 165 ARG A O 1
ATOM 1322 N N . ASN A 1 166 ? -8.175 26.519 -1.894 1.00 85.44 166 ASN A N 1
ATOM 1323 C CA . ASN A 1 166 ? -7.910 27.215 -3.154 1.00 85.44 166 ASN A CA 1
ATOM 1324 C C . ASN A 1 166 ? -8.986 28.271 -3.458 1.00 85.44 166 ASN A C 1
ATOM 1326 O O . ASN A 1 166 ? -8.657 29.357 -3.928 1.00 85.44 166 ASN A O 1
ATOM 1330 N N . ASP A 1 167 ? -10.254 27.976 -3.154 1.00 83.75 167 ASP A N 1
ATOM 1331 C CA . ASP A 1 167 ? -11.362 28.925 -3.318 1.00 83.75 167 ASP A CA 1
ATOM 1332 C C . ASP A 1 167 ? -11.234 30.126 -2.369 1.00 83.75 167 ASP A C 1
ATOM 1334 O O . ASP A 1 167 ? -11.523 31.261 -2.752 1.00 83.75 167 ASP A O 1
ATOM 1338 N N . ASP A 1 168 ? -10.806 29.886 -1.128 1.00 83.50 168 ASP A N 1
ATOM 1339 C CA . ASP A 1 168 ? -10.585 30.934 -0.130 1.00 83.50 168 ASP A CA 1
ATOM 1340 C C . ASP A 1 168 ? -9.372 31.809 -0.504 1.00 83.50 168 ASP A C 1
ATOM 1342 O O . ASP A 1 168 ? -9.454 33.033 -0.403 1.00 83.50 168 ASP A O 1
ATOM 1346 N N . GLU A 1 169 ? -8.283 31.215 -1.014 1.00 81.38 169 GLU A N 1
ATOM 1347 C CA . GLU A 1 169 ? -7.130 31.950 -1.556 1.00 81.38 169 GLU A CA 1
ATOM 1348 C C . GLU A 1 169 ? -7.530 32.795 -2.779 1.00 81.38 169 GLU A C 1
ATOM 1350 O O . GLU A 1 169 ? -7.180 33.969 -2.834 1.00 81.38 169 GLU A O 1
ATOM 1355 N N . ALA A 1 170 ? -8.330 32.266 -3.712 1.00 76.06 170 ALA A N 1
ATOM 1356 C CA . ALA A 1 170 ? -8.780 32.997 -4.902 1.00 76.06 170 ALA A CA 1
ATOM 1357 C C . ALA A 1 170 ? -9.655 34.225 -4.579 1.00 76.06 170 ALA A C 1
ATOM 1359 O O . ALA A 1 170 ? -9.580 35.231 -5.281 1.00 76.06 170 ALA A O 1
ATOM 1360 N N . LYS A 1 171 ? -10.451 34.173 -3.502 1.00 75.44 171 LYS A N 1
ATOM 1361 C CA . LYS A 1 171 ? -11.275 35.304 -3.028 1.00 75.44 171 LYS A CA 1
ATOM 1362 C C . LYS A 1 171 ? -10.479 36.418 -2.344 1.00 75.44 171 LYS A C 1
ATOM 1364 O O . LYS A 1 171 ? -11.020 37.498 -2.155 1.00 75.44 171 LYS A O 1
ATOM 1369 N N . LEU A 1 172 ? -9.240 36.160 -1.928 1.00 70.31 172 LEU A N 1
ATOM 1370 C CA . LEU A 1 172 ? -8.369 37.154 -1.285 1.00 70.31 172 LEU A CA 1
ATOM 1371 C C . LEU A 1 172 ? -7.574 37.996 -2.297 1.00 70.31 172 LEU A C 1
ATOM 1373 O O . LEU A 1 172 ? -7.036 39.036 -1.926 1.00 70.31 172 LEU A O 1
ATOM 1377 N N . ILE A 1 173 ? -7.475 37.537 -3.548 1.00 75.56 173 ILE A N 1
ATOM 1378 C CA . ILE A 1 173 ? -6.685 38.168 -4.622 1.00 75.56 173 ILE A CA 1
ATOM 1379 C C . ILE A 1 173 ? -7.553 38.889 -5.666 1.00 75.56 173 ILE A C 1
ATOM 1381 O O . ILE A 1 173 ? -6.995 39.560 -6.535 1.00 75.56 173 ILE A O 1
ATOM 1385 N N . GLY A 1 174 ? -8.880 38.733 -5.606 1.00 55.50 174 GLY A N 1
ATOM 1386 C CA . GLY A 1 174 ? -9.860 39.398 -6.475 1.00 55.50 174 GLY A CA 1
ATOM 1387 C C . GLY A 1 174 ? -10.682 40.426 -5.717 1.00 55.50 174 GLY A C 1
ATOM 1388 O O . GLY A 1 174 ? -11.022 41.453 -6.341 1.00 55.50 174 GLY A O 1
#

Foldseek 3Di:
DDLVLLVVLLVVLCVLAVPSDDDPVNSVVLCVFCVPDDSVLLNQLSVVCSVPDNDRDDSLSSLLSSVCVVCDPVDDALVNLVVLLVVLCVVPNQPNLVVSLVSGPVLSSVLCVVCDSNCCRPPPDNVVVSVSSNVSSVVVVVVVSVVSSGDPVVVVVVVVVVVVVVVVVVVVVD

Secondary structure (DSSP, 8-state):
--HHHHHHHHHHHHHH-TT----HHHHHHHHHHHTTS-HHHHHHHHHHHHHH-SSPPPHHHHHHHHHHHHHGGG---HHHHHHHHHHHHHHHTTT-HHHHHHTS-HHHHHHHHHH-HHHHHH-S-HHHHHHHHHHHHHHHHHHHHHHHHS-HHHHHHHHHHHHHHHHHHHHHH-